Protein AF-G1VDI5-F1 (afdb_monomer_lite)

Foldseek 3Di:
DVLLVVQLVVQLVVLVVCLVVPVVSVCVCPPPPHDSSVVSVVVVVVCVVVVVPPSPPPVPPPDD

Radius of gyration: 14.21 Å; chains: 1; bounding box: 28×39×27 Å

Sequence (64 aa):
MKGTEHFTRTIAEYLNQRAMTDSLFAPNLMKPNKNIEECITYILNEVQKSGCNGFDDDDELLRA

Secondary structure (DSSP, 8-state):
--HHHHHHHHHHHHHHHHHHH-TTTHHHHS-TT--HHHHHHHHHHHHHHTT--TTS--------

Structure (mmCIF, N/CA/C/O backbone):
data_AF-G1VDI5-F1
#
_entry.id   AF-G1VDI5-F1
#
loop_
_atom_site.group_PDB
_atom_site.id
_atom_site.type_symbol
_atom_site.label_atom_id
_atom_site.label_alt_id
_atom_site.label_comp_id
_atom_site.label_asym_id
_atom_site.label_entity_id
_atom_site.label_seq_id
_atom_site.pdbx_PDB_ins_code
_atom_site.Cartn_x
_atom_site.Cartn_y
_atom_site.Cartn_z
_atom_site.occupancy
_atom_site.B_iso_or_equiv
_atom_site.auth_seq_id
_atom_site.auth_comp_id
_atom_site.auth_asym_id
_atom_site.auth_atom_id
_atom_site.pdbx_PDB_model_num
ATOM 1 N N . MET A 1 1 ? -11.727 14.017 4.371 1.00 50.69 1 MET A N 1
ATOM 2 C CA . MET A 1 1 ? -10.278 14.267 4.513 1.00 50.69 1 MET A CA 1
ATOM 3 C C . MET A 1 1 ? -9.718 14.331 3.100 1.00 50.69 1 MET A C 1
ATOM 5 O O . MET A 1 1 ? -9.897 13.363 2.380 1.00 50.69 1 MET A O 1
ATOM 9 N N . LYS A 1 2 ? -9.212 15.485 2.640 1.00 51.91 2 LYS A N 1
ATOM 10 C CA . LYS A 1 2 ? -8.865 15.676 1.215 1.00 51.91 2 LYS A CA 1
ATOM 11 C C . LYS A 1 2 ? -7.538 15.013 0.811 1.00 51.91 2 LYS A C 1
ATOM 13 O O . LYS A 1 2 ? -7.469 14.499 -0.295 1.00 51.91 2 LYS A O 1
ATOM 18 N N . GLY A 1 3 ? -6.550 14.932 1.709 1.00 60.84 3 GLY A N 1
ATOM 19 C CA . GLY A 1 3 ? -5.273 14.256 1.415 1.00 60.84 3 GLY A CA 1
ATOM 20 C C . GLY A 1 3 ? -5.432 12.754 1.143 1.00 60.84 3 GLY A C 1
ATOM 21 O O . GLY A 1 3 ? -4.785 12.185 0.272 1.00 60.84 3 GLY A O 1
ATOM 22 N N . THR A 1 4 ? -6.389 12.091 1.798 1.00 73.81 4 THR A N 1
ATOM 23 C CA . THR A 1 4 ? -6.545 10.628 1.729 1.00 73.81 4 THR A CA 1
ATOM 24 C C . THR A 1 4 ? -6.972 10.106 0.354 1.00 73.81 4 THR A C 1
ATOM 26 O O . THR A 1 4 ? -6.664 8.963 0.023 1.00 73.81 4 THR A O 1
ATOM 29 N N . GLU A 1 5 ? -7.653 10.913 -0.465 1.00 83.19 5 GLU A N 1
ATOM 30 C CA . GLU A 1 5 ? -8.090 10.506 -1.810 1.00 83.19 5 GLU A CA 1
ATOM 31 C C . GLU A 1 5 ? -6.901 10.364 -2.769 1.00 83.19 5 GLU A C 1
ATOM 33 O O . GLU A 1 5 ? -6.812 9.377 -3.504 1.00 83.19 5 GLU A O 1
ATOM 38 N N . HIS A 1 6 ? -5.944 11.296 -2.699 1.00 83.38 6 HIS A N 1
ATOM 39 C CA . HIS A 1 6 ? -4.723 11.238 -3.497 1.00 83.38 6 HIS A CA 1
ATOM 40 C C . HIS A 1 6 ? -3.908 9.985 -3.156 1.00 83.38 6 HIS A C 1
ATOM 42 O O . HIS A 1 6 ? -3.590 9.192 -4.042 1.00 83.38 6 HIS A O 1
ATOM 48 N N . PHE A 1 7 ? -3.675 9.730 -1.864 1.00 84.50 7 PHE A N 1
ATOM 49 C CA . PHE A 1 7 ? -2.990 8.514 -1.417 1.00 84.50 7 PHE A CA 1
ATOM 50 C C . PHE A 1 7 ? -3.726 7.240 -1.830 1.00 84.50 7 PHE A C 1
ATOM 52 O O . PHE A 1 7 ? -3.094 6.293 -2.294 1.00 84.50 7 PHE A O 1
ATOM 59 N N . THR A 1 8 ? -5.056 7.214 -1.719 1.00 90.00 8 THR A N 1
ATOM 60 C CA . THR A 1 8 ? -5.867 6.059 -2.136 1.00 90.00 8 THR A CA 1
ATOM 61 C C . THR A 1 8 ? -5.628 5.734 -3.607 1.00 90.00 8 THR A C 1
ATOM 63 O O . THR A 1 8 ? -5.358 4.581 -3.949 1.00 90.00 8 THR A O 1
ATOM 66 N N . ARG A 1 9 ? -5.661 6.751 -4.477 1.00 91.44 9 ARG A N 1
ATOM 67 C CA . ARG A 1 9 ? -5.404 6.584 -5.909 1.00 91.44 9 ARG A CA 1
ATOM 68 C C . ARG A 1 9 ? -3.974 6.126 -6.186 1.00 91.44 9 ARG A C 1
ATOM 70 O O . ARG A 1 9 ? -3.786 5.167 -6.932 1.00 91.44 9 ARG A O 1
ATOM 77 N N . THR A 1 10 ? -2.984 6.759 -5.564 1.00 91.88 10 THR A N 1
ATOM 78 C CA . THR A 1 10 ? -1.568 6.409 -5.744 1.00 91.88 10 THR A CA 1
ATOM 79 C C . THR A 1 10 ? -1.288 4.967 -5.317 1.00 91.88 10 THR A C 1
ATOM 81 O O . THR A 1 10 ? -0.629 4.220 -6.042 1.00 91.88 10 THR A O 1
ATOM 84 N N . ILE A 1 11 ? -1.845 4.524 -4.185 1.00 92.62 11 ILE A N 1
ATOM 85 C CA . ILE A 1 11 ? -1.725 3.135 -3.725 1.00 92.62 11 ILE A CA 1
ATOM 86 C C . ILE A 1 11 ? -2.421 2.187 -4.711 1.00 92.62 11 ILE A C 1
ATOM 88 O O . ILE A 1 11 ? -1.855 1.151 -5.058 1.00 92.62 11 ILE A O 1
ATOM 92 N N . ALA A 1 12 ? -3.616 2.531 -5.200 1.00 94.00 12 ALA A N 1
ATOM 93 C CA . ALA A 1 12 ? -4.334 1.714 -6.176 1.00 94.00 12 ALA A CA 1
ATOM 94 C C . ALA A 1 12 ? -3.543 1.538 -7.484 1.00 94.00 12 ALA A C 1
ATOM 96 O O . ALA A 1 12 ? -3.407 0.414 -7.975 1.00 94.00 12 ALA A O 1
ATOM 97 N N . GLU A 1 13 ? -2.995 2.621 -8.042 1.00 95.19 13 GLU A N 1
ATOM 98 C CA . GLU A 1 13 ? -2.155 2.570 -9.245 1.00 95.19 13 GLU A CA 1
ATOM 99 C C . GLU A 1 13 ? -0.904 1.722 -9.003 1.00 95.19 13 GLU A C 1
ATOM 101 O O . GLU A 1 13 ? -0.604 0.833 -9.801 1.00 95.19 13 GLU A O 1
ATOM 106 N N . TYR A 1 14 ? -0.234 1.904 -7.864 1.00 95.19 14 TYR A N 1
ATOM 107 C CA . TYR A 1 14 ? 0.948 1.124 -7.509 1.00 95.19 14 TYR A CA 1
ATOM 108 C C . TYR A 1 14 ? 0.666 -0.380 -7.396 1.00 95.19 14 TYR A C 1
ATOM 110 O O . TYR A 1 14 ? 1.410 -1.201 -7.937 1.00 95.19 14 TYR A O 1
ATOM 118 N N . LEU A 1 15 ? -0.422 -0.766 -6.721 1.00 94.81 15 LEU A N 1
ATOM 119 C CA . LEU A 1 15 ? -0.812 -2.172 -6.581 1.00 94.81 15 LEU A CA 1
ATOM 120 C C . LEU A 1 15 ? -1.123 -2.804 -7.944 1.00 94.81 15 LEU A C 1
ATOM 122 O O . LEU A 1 15 ? -0.699 -3.932 -8.197 1.00 94.81 15 LEU A O 1
ATOM 126 N N . ASN A 1 16 ? -1.801 -2.074 -8.833 1.00 94.00 16 ASN A N 1
ATOM 127 C CA . ASN A 1 16 ? -2.096 -2.542 -10.187 1.00 94.00 16 ASN A CA 1
ATOM 128 C C . ASN A 1 16 ? -0.830 -2.675 -11.043 1.00 94.00 16 ASN A C 1
ATOM 130 O O . ASN A 1 16 ? -0.622 -3.716 -11.662 1.00 94.00 16 ASN A O 1
ATOM 134 N N . GLN A 1 17 ? 0.054 -1.674 -11.038 1.00 95.88 17 GLN A N 1
ATOM 135 C CA . GLN A 1 17 ? 1.334 -1.743 -11.752 1.00 95.88 17 GLN A CA 1
ATOM 136 C C . GLN A 1 17 ? 2.193 -2.910 -11.261 1.00 95.88 17 GLN A C 1
ATOM 138 O O . GLN A 1 17 ? 2.798 -3.628 -12.061 1.00 95.88 17 GLN A O 1
ATOM 143 N N . ARG A 1 18 ? 2.213 -3.149 -9.946 1.00 94.81 18 ARG A N 1
ATOM 144 C CA . ARG A 1 18 ? 2.936 -4.283 -9.370 1.00 94.81 18 ARG A CA 1
ATOM 145 C C . ARG A 1 18 ? 2.301 -5.615 -9.758 1.00 94.81 18 ARG A C 1
ATOM 147 O O . ARG A 1 18 ? 3.027 -6.543 -10.067 1.00 94.81 18 ARG A O 1
ATOM 154 N N . ALA A 1 19 ? 0.975 -5.707 -9.849 1.00 93.88 19 ALA A N 1
ATOM 155 C CA . ALA A 1 19 ? 0.308 -6.898 -10.382 1.00 93.88 19 ALA A CA 1
ATOM 156 C C . ALA A 1 19 ? 0.583 -7.129 -11.880 1.00 93.88 19 ALA A C 1
ATOM 158 O O . ALA A 1 19 ? 0.604 -8.271 -12.323 1.00 93.88 19 ALA A O 1
ATOM 159 N N . MET A 1 20 ? 0.828 -6.078 -12.666 1.00 93.69 20 MET A N 1
ATOM 160 C CA . MET A 1 20 ? 1.204 -6.218 -14.080 1.00 93.69 20 MET A CA 1
ATOM 161 C C . MET A 1 20 ? 2.654 -6.678 -14.271 1.00 93.69 20 MET A C 1
ATOM 163 O O . MET A 1 20 ? 2.954 -7.376 -15.236 1.00 93.69 20 MET A O 1
ATOM 167 N N . THR A 1 21 ? 3.555 -6.268 -13.377 1.00 95.69 21 THR A N 1
ATOM 168 C CA . THR A 1 21 ? 5.006 -6.483 -13.521 1.00 95.69 21 THR A CA 1
ATOM 169 C C . THR A 1 21 ? 5.536 -7.659 -12.701 1.00 95.69 21 THR A C 1
ATOM 171 O O . THR A 1 21 ? 6.501 -8.298 -13.113 1.00 95.69 21 THR A O 1
ATOM 174 N N . ASP A 1 22 ? 4.899 -7.984 -11.576 1.00 95.50 22 ASP A N 1
ATOM 175 C CA . ASP A 1 22 ? 5.260 -9.087 -10.690 1.00 95.50 22 ASP A CA 1
ATOM 176 C C . ASP A 1 22 ? 4.201 -10.198 -10.767 1.00 95.50 22 ASP A C 1
ATOM 178 O O . ASP A 1 22 ? 3.122 -10.141 -10.163 1.00 95.50 22 ASP A O 1
ATOM 182 N N . SER A 1 23 ? 4.542 -11.255 -11.507 1.00 92.56 23 SER A N 1
ATOM 183 C CA . SER A 1 23 ? 3.677 -12.419 -11.714 1.00 92.56 23 SER A CA 1
ATOM 184 C C . SER A 1 23 ? 3.410 -13.231 -10.440 1.00 92.56 23 SER A C 1
ATOM 186 O O . SER A 1 23 ? 2.451 -13.999 -10.415 1.00 92.56 23 SER A O 1
ATOM 188 N N . LEU A 1 24 ? 4.214 -13.080 -9.381 1.00 95.31 24 LEU A N 1
ATOM 189 C CA . LEU A 1 24 ? 3.966 -13.710 -8.077 1.00 95.31 24 LEU A CA 1
ATOM 190 C C . LEU A 1 24 ? 3.038 -12.850 -7.207 1.00 95.31 24 LEU A C 1
ATOM 192 O O . LEU A 1 24 ? 2.285 -13.371 -6.374 1.00 95.31 24 LEU A O 1
ATOM 196 N N . PHE A 1 25 ? 3.043 -11.535 -7.420 1.00 93.56 25 PHE A N 1
ATOM 197 C CA . PHE A 1 25 ? 2.143 -10.606 -6.747 1.00 93.56 25 PHE A CA 1
ATOM 198 C C . PHE A 1 25 ? 0.726 -10.622 -7.338 1.00 93.56 25 PHE A C 1
ATOM 200 O O . PHE A 1 25 ? -0.248 -10.654 -6.582 1.00 93.56 25 PHE A O 1
ATOM 207 N N . ALA A 1 26 ? 0.594 -10.667 -8.667 1.00 92.56 26 ALA A N 1
ATOM 208 C CA . ALA A 1 26 ? -0.691 -10.666 -9.374 1.00 92.56 26 ALA A CA 1
ATOM 209 C C . ALA A 1 26 ? -1.743 -11.646 -8.802 1.00 92.56 26 ALA A C 1
ATOM 211 O O . ALA A 1 26 ? -2.831 -11.198 -8.421 1.00 92.56 26 ALA A O 1
ATOM 212 N N . PRO A 1 27 ? -1.443 -12.953 -8.625 1.00 92.94 27 PRO A N 1
ATOM 213 C CA . PRO A 1 27 ? -2.416 -13.904 -8.091 1.00 92.94 27 PRO A CA 1
ATOM 214 C C . PRO A 1 27 ? -2.775 -13.636 -6.626 1.00 92.94 27 PRO A C 1
ATOM 216 O O . PRO A 1 27 ? -3.803 -14.113 -6.157 1.00 92.94 27 PRO A O 1
ATOM 219 N N . ASN A 1 28 ? -1.954 -12.889 -5.879 1.00 91.12 28 ASN A N 1
ATOM 220 C CA . ASN A 1 28 ? -2.268 -12.492 -4.510 1.00 91.12 28 ASN A CA 1
ATOM 221 C C . ASN A 1 28 ? -3.227 -11.303 -4.445 1.00 91.12 28 ASN A C 1
ATOM 223 O O . ASN A 1 28 ? -4.002 -11.236 -3.489 1.00 91.12 28 ASN A O 1
A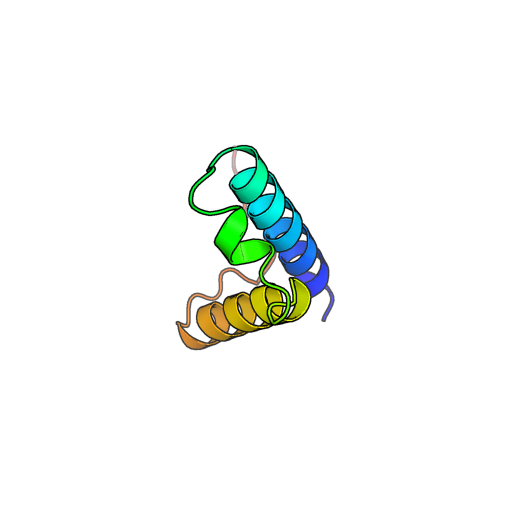TOM 227 N N . LEU A 1 29 ? -3.170 -10.386 -5.418 1.00 91.00 29 LEU A N 1
ATOM 228 C CA . LEU A 1 29 ? -4.091 -9.253 -5.513 1.00 91.00 29 LEU A CA 1
ATOM 229 C C . LEU A 1 29 ? -5.452 -9.678 -6.087 1.00 91.00 29 LEU A C 1
ATOM 231 O O . LEU A 1 29 ? -6.474 -9.215 -5.601 1.00 91.00 29 LEU A O 1
ATOM 235 N N . MET A 1 30 ? -5.475 -10.611 -7.045 1.00 88.06 30 MET A N 1
ATOM 236 C CA . MET A 1 30 ? -6.692 -11.082 -7.731 1.00 88.06 30 MET A CA 1
ATOM 237 C C . MET A 1 30 ? -7.457 -12.195 -6.987 1.00 88.06 30 MET A C 1
ATOM 239 O O . MET A 1 30 ? -8.293 -12.880 -7.579 1.00 88.06 30 MET A O 1
ATOM 243 N N . LYS A 1 31 ? -7.168 -12.435 -5.701 1.00 90.56 31 LYS A N 1
ATOM 244 C CA . LYS A 1 31 ? -7.874 -13.468 -4.927 1.00 90.56 31 LYS A CA 1
ATOM 245 C C . LYS A 1 31 ? -9.359 -13.099 -4.811 1.00 90.56 31 LYS A C 1
ATOM 247 O O . LYS A 1 31 ? -9.654 -11.963 -4.459 1.00 90.56 31 LYS A O 1
ATOM 252 N N . PRO A 1 32 ? -10.294 -14.050 -4.990 1.00 83.75 32 PRO A N 1
ATOM 253 C CA . PRO A 1 32 ? -11.732 -13.765 -4.936 1.00 83.75 32 PRO A CA 1
ATOM 254 C C . PRO A 1 32 ? -12.191 -13.195 -3.585 1.00 83.75 32 PRO A C 1
ATOM 256 O O . PRO A 1 32 ? -13.163 -12.454 -3.528 1.00 83.75 32 PRO A O 1
ATOM 259 N N . ASN A 1 33 ? -11.459 -13.489 -2.507 1.00 86.62 33 ASN A N 1
ATOM 260 C CA . ASN A 1 33 ? -11.728 -12.977 -1.160 1.00 86.62 33 ASN A CA 1
ATOM 261 C C . ASN A 1 33 ? -10.903 -11.723 -0.819 1.00 86.62 33 ASN A C 1
ATOM 263 O O . ASN A 1 33 ? -10.665 -11.457 0.357 1.00 86.62 33 ASN A O 1
ATOM 267 N N . LYS A 1 34 ? -10.374 -11.005 -1.815 1.00 85.31 34 LYS A N 1
ATOM 268 C CA . LYS A 1 34 ? -9.535 -9.826 -1.596 1.00 85.31 34 LYS A CA 1
ATOM 269 C C . LYS A 1 34 ? -10.056 -8.650 -2.411 1.00 85.31 34 LYS A C 1
ATOM 271 O O . LYS A 1 34 ? -10.085 -8.708 -3.634 1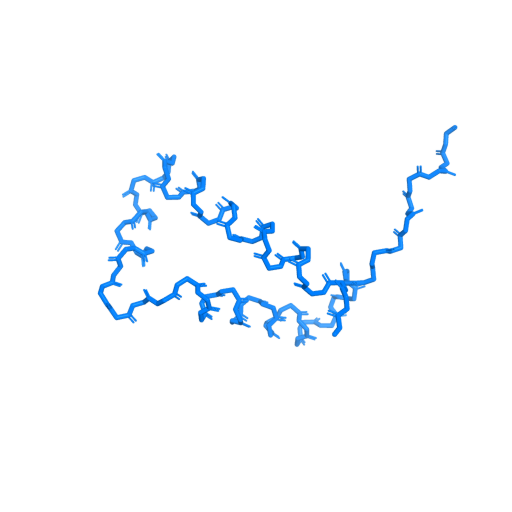.00 85.31 34 LYS A O 1
ATOM 276 N N . ASN A 1 35 ? -10.445 -7.580 -1.720 1.00 89.06 35 ASN A N 1
ATOM 277 C CA . ASN A 1 35 ? -10.827 -6.316 -2.339 1.00 89.06 35 ASN A CA 1
ATOM 278 C C . ASN A 1 35 ? -9.638 -5.341 -2.300 1.00 89.06 35 ASN A C 1
ATOM 280 O O . ASN A 1 35 ? -8.961 -5.200 -1.276 1.00 89.06 35 ASN A O 1
ATOM 284 N N . ILE A 1 36 ? -9.378 -4.663 -3.418 1.00 89.94 36 ILE A N 1
ATOM 285 C CA . ILE A 1 36 ? -8.340 -3.636 -3.517 1.00 89.94 36 ILE A CA 1
ATOM 286 C C . ILE A 1 36 ? -8.603 -2.470 -2.554 1.00 89.94 36 ILE A C 1
ATOM 288 O O . ILE A 1 36 ? -7.661 -1.970 -1.946 1.00 89.94 36 ILE A O 1
ATOM 292 N N . GLU A 1 37 ? -9.867 -2.105 -2.327 1.00 90.38 37 GLU A N 1
ATOM 293 C CA . GLU A 1 37 ? -10.252 -1.041 -1.390 1.00 90.38 37 GLU A CA 1
ATOM 294 C C . GLU A 1 37 ? -9.887 -1.390 0.058 1.00 90.38 37 GLU A C 1
ATOM 296 O O . GLU A 1 37 ? -9.366 -0.551 0.796 1.00 90.38 37 GLU A O 1
ATOM 301 N N . GLU A 1 38 ? -10.080 -2.650 0.460 1.00 91.12 38 GLU A N 1
ATOM 302 C CA . GLU A 1 38 ? -9.667 -3.123 1.784 1.00 91.12 38 GLU A CA 1
ATOM 303 C C . GLU A 1 38 ? -8.144 -3.174 1.918 1.00 91.12 38 GLU A C 1
ATOM 305 O O . GLU A 1 38 ? -7.606 -2.847 2.975 1.00 91.12 38 GLU A O 1
ATOM 310 N N . CYS A 1 39 ? -7.425 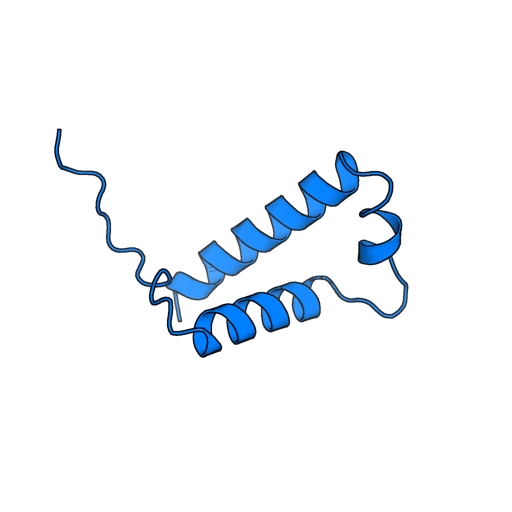-3.518 0.845 1.00 92.88 39 CYS A N 1
ATOM 311 C CA . CYS A 1 39 ? -5.961 -3.473 0.841 1.00 92.88 39 CYS A CA 1
ATOM 312 C C . CYS A 1 39 ? -5.444 -2.048 1.041 1.00 92.88 39 CYS A C 1
ATOM 314 O O . CYS A 1 39 ? -4.541 -1.829 1.846 1.00 92.88 39 CYS A O 1
ATOM 316 N N . ILE A 1 40 ? -6.023 -1.085 0.324 1.00 92.44 40 ILE A N 1
ATOM 317 C CA . ILE A 1 40 ? -5.676 0.331 0.454 1.00 92.44 40 ILE A CA 1
ATOM 318 C C . ILE A 1 40 ? -5.996 0.812 1.871 1.00 92.44 40 ILE A C 1
ATOM 320 O O . ILE A 1 40 ? -5.144 1.411 2.523 1.00 92.44 40 ILE A O 1
ATOM 324 N N . THR A 1 41 ? -7.179 0.471 2.384 1.00 92.06 41 THR A N 1
ATOM 325 C CA . THR A 1 41 ? -7.597 0.804 3.750 1.00 92.06 41 THR A CA 1
ATOM 326 C C . THR A 1 41 ? -6.634 0.232 4.789 1.00 92.06 41 THR A C 1
ATOM 328 O O . THR A 1 41 ? -6.248 0.932 5.724 1.00 92.06 41 THR A O 1
ATOM 331 N N . TYR A 1 42 ? -6.201 -1.020 4.632 1.00 92.62 42 TYR A N 1
ATOM 332 C CA . TYR A 1 42 ? -5.211 -1.635 5.512 1.00 92.62 42 TYR A CA 1
ATOM 333 C C . TYR A 1 42 ? -3.877 -0.880 5.475 1.00 92.62 42 TYR A C 1
ATOM 335 O O . TYR A 1 42 ? -3.364 -0.511 6.527 1.00 92.62 42 TYR A O 1
ATOM 343 N N . ILE A 1 43 ? -3.354 -0.578 4.282 1.00 90.50 43 ILE A N 1
ATOM 344 C CA . ILE A 1 43 ? -2.098 0.169 4.111 1.00 90.50 43 ILE A CA 1
ATOM 345 C C . ILE A 1 43 ? -2.187 1.543 4.784 1.00 90.50 43 ILE A C 1
ATOM 347 O O . ILE A 1 43 ? -1.305 1.903 5.559 1.00 90.50 43 ILE A O 1
ATOM 351 N N . LEU A 1 44 ? -3.267 2.289 4.543 1.00 88.00 44 LEU A N 1
ATOM 352 C CA . LEU A 1 44 ? -3.478 3.605 5.150 1.00 88.00 44 LEU A CA 1
ATOM 353 C C . LEU A 1 44 ? -3.519 3.532 6.680 1.00 88.00 44 LEU A C 1
ATOM 355 O O . LEU A 1 44 ? -2.932 4.381 7.346 1.00 88.00 44 LEU A O 1
ATOM 359 N N . ASN A 1 45 ? -4.182 2.517 7.239 1.00 88.19 45 ASN A N 1
ATOM 360 C CA . ASN A 1 45 ? -4.230 2.311 8.684 1.00 88.19 45 ASN A CA 1
ATOM 361 C C . ASN A 1 45 ? -2.861 1.932 9.261 1.00 88.19 45 ASN A C 1
ATOM 363 O O . ASN A 1 45 ? -2.493 2.436 10.317 1.00 88.19 45 ASN A O 1
ATOM 367 N N . GLU A 1 46 ? -2.095 1.068 8.595 1.00 89.94 46 GLU A N 1
ATOM 368 C CA . GLU A 1 46 ? -0.767 0.668 9.076 1.00 89.94 46 GLU A CA 1
ATOM 369 C C . GLU A 1 46 ? 0.231 1.828 9.040 1.00 89.94 46 GLU A C 1
ATOM 371 O O . GLU A 1 46 ? 0.996 2.003 9.986 1.00 89.94 46 GLU A O 1
ATOM 376 N N . VAL A 1 47 ? 0.190 2.672 8.005 1.00 83.19 47 VAL A N 1
ATOM 377 C CA . VAL A 1 47 ? 1.030 3.878 7.946 1.00 83.19 47 VAL A CA 1
ATOM 378 C C . VAL A 1 47 ? 0.592 4.904 9.000 1.00 83.19 47 VAL A C 1
ATOM 380 O O . VAL A 1 47 ? 1.440 5.506 9.646 1.00 83.19 47 VAL A O 1
ATOM 383 N N . GLN A 1 48 ? -0.712 5.063 9.258 1.00 80.81 48 GLN A N 1
ATOM 384 C CA . GLN A 1 48 ? -1.181 5.917 10.360 1.00 80.81 48 GLN A CA 1
ATOM 385 C C . GLN A 1 48 ? -0.707 5.401 11.727 1.00 80.81 48 GLN A C 1
ATOM 387 O O . GLN A 1 48 ? -0.268 6.183 12.568 1.00 80.81 48 GLN A O 1
ATOM 392 N N . LYS A 1 49 ? -0.749 4.082 11.953 1.00 84.50 49 LYS A N 1
ATOM 393 C CA . LYS A 1 49 ? -0.270 3.462 13.200 1.00 84.50 49 LYS A CA 1
ATOM 394 C C . LYS A 1 49 ? 1.242 3.538 13.368 1.00 84.50 49 LYS A C 1
ATOM 396 O O . LYS A 1 49 ? 1.709 3.579 14.502 1.00 84.50 49 LYS A O 1
ATOM 401 N N . SER A 1 50 ? 2.007 3.528 12.276 1.00 81.06 50 SER A N 1
ATOM 402 C CA . SER A 1 50 ? 3.470 3.578 12.345 1.00 81.06 50 SER A CA 1
ATOM 403 C C . SER A 1 50 ? 4.000 4.934 12.827 1.00 81.06 50 SER A C 1
ATOM 405 O O . SER A 1 50 ? 5.183 5.041 13.140 1.00 81.06 50 SER A O 1
ATOM 407 N N . GLY A 1 51 ? 3.144 5.960 12.920 1.00 68.06 51 GLY A N 1
ATOM 408 C CA . GLY A 1 51 ? 3.524 7.305 13.360 1.00 68.06 51 GLY A CA 1
ATOM 409 C C . GLY A 1 51 ? 4.341 8.080 12.322 1.00 68.06 51 GLY A C 1
ATOM 410 O O . GLY A 1 51 ? 4.853 9.157 12.621 1.00 68.06 51 GLY A O 1
ATOM 411 N N . CYS A 1 52 ? 4.471 7.548 11.102 1.00 62.16 52 CYS A N 1
ATOM 412 C CA . CYS A 1 52 ? 5.110 8.232 9.989 1.00 62.16 52 CYS A CA 1
ATOM 413 C C . CYS A 1 52 ? 4.101 9.229 9.392 1.00 62.16 52 CYS A C 1
ATOM 415 O O . CYS A 1 52 ? 3.290 8.866 8.542 1.00 62.16 52 CYS A O 1
ATOM 417 N N . ASN A 1 53 ? 4.126 10.485 9.853 1.00 59.00 53 ASN A N 1
ATOM 418 C CA . ASN A 1 53 ? 3.237 11.570 9.402 1.00 59.00 53 ASN A CA 1
ATOM 419 C C . ASN A 1 53 ? 3.589 12.087 7.988 1.00 59.00 53 ASN A C 1
ATOM 421 O O . ASN A 1 53 ? 3.681 13.286 7.768 1.00 59.00 53 ASN A O 1
ATOM 425 N N . GLY A 1 54 ? 3.785 11.193 7.015 1.00 56.75 54 GLY A N 1
ATOM 426 C CA . GLY A 1 54 ? 3.982 11.544 5.599 1.00 56.75 54 GLY A CA 1
ATOM 427 C C . GLY A 1 54 ? 2.672 11.758 4.830 1.00 56.75 54 GLY A C 1
ATOM 428 O O . GLY A 1 54 ? 2.654 11.598 3.615 1.00 56.75 54 GLY A O 1
ATOM 429 N N . PHE A 1 55 ? 1.571 12.008 5.546 1.00 58.94 55 PHE A N 1
ATOM 430 C CA . PHE A 1 55 ? 0.231 12.228 4.990 1.00 58.94 55 PHE A CA 1
ATOM 431 C C . PHE A 1 55 ? -0.158 13.703 4.899 1.00 58.94 55 PHE A C 1
ATOM 433 O O . PHE A 1 55 ? -1.204 14.008 4.325 1.00 58.94 55 PHE A O 1
ATOM 440 N N . ASP A 1 56 ? 0.642 14.594 5.487 1.00 56.59 56 ASP A N 1
ATOM 441 C CA . ASP A 1 56 ? 0.590 15.998 5.116 1.00 56.59 56 ASP A CA 1
ATOM 442 C C . ASP A 1 56 ? 1.217 16.092 3.727 1.00 56.59 56 ASP A C 1
ATOM 444 O O . ASP A 1 56 ? 2.401 15.801 3.546 1.00 56.59 56 ASP A O 1
ATOM 448 N N . ASP A 1 57 ? 0.399 16.451 2.738 1.00 55.88 57 ASP A N 1
ATOM 449 C CA . ASP A 1 57 ? 0.853 17.022 1.472 1.00 55.88 57 ASP A CA 1
ATOM 450 C C . ASP A 1 57 ? 1.528 18.381 1.779 1.00 55.88 57 ASP A C 1
ATOM 452 O O . ASP A 1 57 ? 1.048 19.435 1.366 1.00 55.88 57 ASP A O 1
ATOM 456 N N . ASP A 1 58 ? 2.591 18.391 2.591 1.00 52.47 58 ASP A N 1
ATOM 457 C CA . ASP A 1 58 ? 3.433 19.565 2.766 1.00 52.47 58 ASP A CA 1
ATOM 458 C C . ASP A 1 58 ? 4.282 19.645 1.499 1.00 52.47 58 ASP A C 1
ATOM 460 O O . ASP A 1 58 ? 5.137 18.801 1.220 1.00 52.47 58 ASP A O 1
ATOM 464 N N . ASP A 1 59 ? 3.917 20.625 0.683 1.00 53.88 59 ASP A N 1
ATOM 465 C CA . ASP A 1 59 ? 4.508 21.059 -0.573 1.00 53.88 59 ASP A CA 1
ATOM 466 C C . ASP A 1 59 ? 5.993 21.448 -0.360 1.00 53.88 59 ASP A C 1
ATOM 468 O O . ASP A 1 59 ? 6.393 22.600 -0.500 1.00 53.88 59 ASP A O 1
ATOM 472 N N . GLU A 1 60 ? 6.859 20.504 0.021 1.00 53.19 60 GLU A N 1
ATOM 473 C CA . GLU A 1 60 ? 8.305 20.718 0.143 1.00 53.19 60 GLU A CA 1
ATOM 474 C C . GLU A 1 60 ? 8.989 20.441 -1.204 1.00 53.19 60 GLU A C 1
ATOM 476 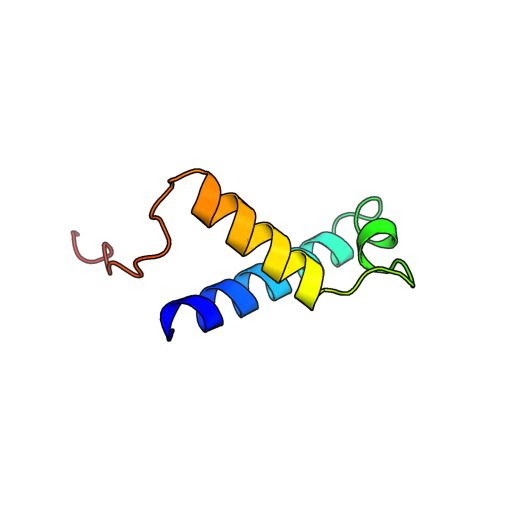O O . GLU A 1 60 ? 9.947 19.677 -1.325 1.00 53.19 60 GLU A O 1
ATOM 481 N N . LEU A 1 61 ? 8.481 21.087 -2.258 1.00 51.00 61 LEU A N 1
ATOM 482 C CA . LEU A 1 61 ? 9.147 21.182 -3.556 1.00 51.00 61 LEU A CA 1
ATOM 483 C C . LEU A 1 61 ? 9.240 22.636 -4.046 1.00 51.00 61 LEU A C 1
ATOM 485 O O . LEU A 1 61 ? 8.991 22.932 -5.212 1.00 51.00 61 LEU A O 1
ATOM 489 N N . LEU A 1 62 ? 9.672 23.552 -3.171 1.00 50.00 62 LEU A N 1
ATOM 490 C CA . LEU A 1 62 ? 10.187 24.862 -3.587 1.00 50.00 62 LEU A CA 1
ATOM 491 C C . LEU A 1 62 ? 11.398 25.311 -2.752 1.00 50.00 62 LEU A C 1
ATOM 493 O O . LEU A 1 62 ? 11.387 26.344 -2.085 1.00 50.00 62 LEU A O 1
ATOM 497 N N . ARG A 1 63 ? 12.484 24.533 -2.814 1.00 45.94 63 ARG A N 1
ATOM 498 C CA . ARG A 1 63 ? 13.846 25.023 -2.538 1.00 45.94 63 ARG A CA 1
AT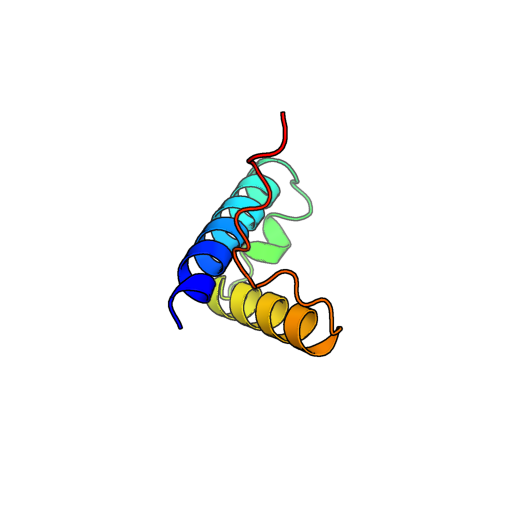OM 499 C C . ARG A 1 63 ? 14.806 24.524 -3.615 1.00 45.94 63 ARG A C 1
ATOM 501 O O . ARG A 1 63 ? 15.545 23.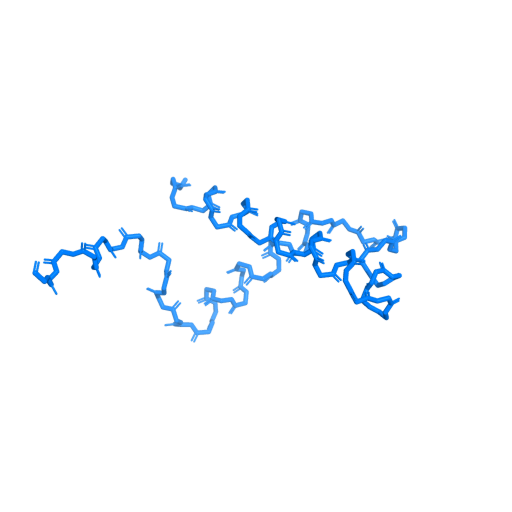568 -3.402 1.00 45.94 63 ARG A O 1
ATOM 508 N N . ALA A 1 64 ? 14.784 25.198 -4.759 1.00 40.94 64 ALA A N 1
ATOM 509 C CA . ALA A 1 64 ? 15.914 25.326 -5.676 1.00 40.94 64 ALA A CA 1
ATOM 510 C C . ALA A 1 64 ? 15.784 26.656 -6.421 1.00 40.94 64 ALA A C 1
ATOM 512 O O . ALA A 1 64 ? 14.683 26.908 -6.959 1.00 40.94 64 ALA A O 1
#

pLDDT: mean 80.65, std 16.5, range [40.94, 95.88]